Protein AF-A0ABD4KTP8-F1 (afdb_monomer_lite)

Organism: Vibrio anguillarum (NCBI:txid55601)

Radius of gyration: 17.48 Å; chains: 1; bounding box: 42×35×41 Å

Foldseek 3Di:
DALVVVLVLLVVLVVLVVVVVDAPVQVLLVCLVLVVLVVCVVLVVCQQADPCLGLVNLLPDDLVCSQVVPQVSLVCQCPDGHPVSVVSSNVDDHPDDHSVSVNVSSVSNNPDDCVNCSVVHPVVSSVVNLVVQLPPPPNVSVVVDDDPVVVVVVCVVVVDDPPDDDDDDPDDD

Structure (mmCIF, N/CA/C/O backbone):
data_AF-A0ABD4KTP8-F1
#
_entry.id   AF-A0ABD4KTP8-F1
#
loop_
_atom_site.group_PDB
_atom_site.id
_atom_site.type_symbol
_atom_site.label_atom_id
_atom_site.label_alt_id
_atom_site.label_comp_id
_atom_site.label_asym_id
_atom_site.label_entity_id
_atom_site.label_seq_id
_atom_site.pdbx_PDB_ins_code
_atom_site.Cartn_x
_atom_site.Cartn_y
_atom_site.Cartn_z
_atom_site.occupancy
_atom_site.B_iso_or_equiv
_atom_site.auth_seq_id
_atom_site.auth_comp_id
_atom_site.auth_asym_id
_atom_site.auth_atom_id
_atom_site.pdbx_PDB_model_num
ATOM 1 N N . MET A 1 1 ? -1.916 14.953 -12.371 1.00 59.41 1 MET A N 1
ATOM 2 C CA . MET A 1 1 ? -0.598 14.923 -11.683 1.00 59.41 1 MET A CA 1
ATOM 3 C C . MET A 1 1 ? 0.373 14.080 -12.497 1.00 59.41 1 MET A C 1
ATOM 5 O O . MET A 1 1 ? -0.103 13.298 -13.309 1.00 59.41 1 MET A O 1
ATOM 9 N N . SER A 1 2 ? 1.691 14.220 -12.316 1.00 76.69 2 SER A N 1
ATOM 10 C CA . SER A 1 2 ? 2.625 13.187 -12.795 1.00 76.69 2 SER A CA 1
ATOM 11 C C . SER A 1 2 ? 2.679 12.022 -11.798 1.00 76.69 2 SER A C 1
ATOM 13 O O . SER A 1 2 ? 2.373 12.202 -10.615 1.00 76.69 2 SER A O 1
ATOM 15 N N . THR A 1 3 ? 3.093 10.833 -12.233 1.00 74.25 3 THR A N 1
ATOM 16 C CA . THR A 1 3 ? 3.307 9.691 -11.324 1.00 74.25 3 THR A CA 1
ATOM 17 C C . THR A 1 3 ? 4.361 9.991 -10.258 1.00 74.25 3 THR A C 1
ATOM 19 O O . THR A 1 3 ? 4.191 9.593 -9.109 1.00 74.25 3 THR A O 1
ATOM 22 N N . GLN A 1 4 ? 5.373 10.806 -10.576 1.00 79.06 4 GLN A N 1
ATOM 23 C CA . GLN A 1 4 ? 6.357 11.290 -9.603 1.00 79.06 4 GLN A CA 1
ATOM 24 C C . GLN A 1 4 ? 5.702 12.083 -8.459 1.00 79.06 4 GLN A C 1
ATOM 26 O O . GLN A 1 4 ? 6.053 11.909 -7.292 1.00 79.06 4 GLN A O 1
ATOM 31 N N . ASP A 1 5 ? 4.720 12.935 -8.768 1.00 83.19 5 ASP A N 1
ATOM 32 C CA . ASP A 1 5 ? 3.998 13.710 -7.751 1.00 83.19 5 ASP A CA 1
ATOM 33 C C . ASP A 1 5 ? 3.168 12.799 -6.844 1.00 83.19 5 ASP A C 1
ATOM 35 O O . ASP A 1 5 ? 3.058 13.041 -5.641 1.00 83.19 5 ASP A O 1
ATOM 39 N N . LEU A 1 6 ? 2.577 11.751 -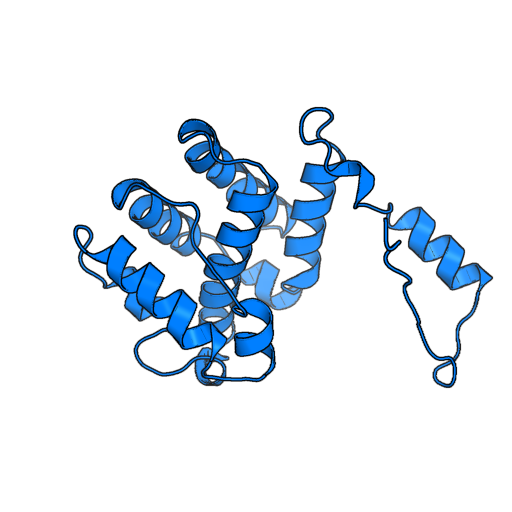7.421 1.00 84.19 6 LEU A N 1
ATOM 40 C CA . LEU A 1 6 ? 1.799 10.762 -6.686 1.00 84.19 6 LEU A CA 1
ATOM 41 C C . LEU A 1 6 ? 2.691 9.962 -5.733 1.00 84.19 6 LEU A C 1
ATOM 43 O O . LEU A 1 6 ? 2.366 9.847 -4.552 1.00 84.19 6 LEU A O 1
ATOM 47 N N . ILE A 1 7 ? 3.852 9.512 -6.216 1.00 84.12 7 ILE A N 1
ATOM 48 C CA . ILE A 1 7 ? 4.885 8.851 -5.411 1.00 84.12 7 ILE A CA 1
ATOM 49 C C . ILE A 1 7 ? 5.326 9.761 -4.261 1.00 84.12 7 ILE A C 1
ATOM 51 O O . ILE A 1 7 ? 5.347 9.323 -3.115 1.00 84.12 7 ILE A O 1
ATOM 55 N N . ASN A 1 8 ? 5.615 11.038 -4.526 1.00 85.50 8 ASN A N 1
ATOM 56 C CA . ASN A 1 8 ? 6.027 11.989 -3.490 1.00 85.50 8 ASN A CA 1
ATOM 57 C C . ASN A 1 8 ? 4.937 12.214 -2.429 1.00 85.50 8 ASN A C 1
ATOM 59 O O . ASN A 1 8 ? 5.241 12.323 -1.239 1.00 85.50 8 ASN A O 1
ATOM 63 N N . LYS A 1 9 ? 3.659 12.260 -2.826 1.00 87.00 9 LYS A N 1
ATOM 64 C CA . LYS A 1 9 ? 2.545 12.366 -1.873 1.00 87.00 9 LYS A CA 1
ATOM 65 C C . LYS A 1 9 ? 2.389 11.097 -1.043 1.00 87.00 9 LYS A C 1
ATOM 67 O O . LYS A 1 9 ? 2.313 11.204 0.178 1.00 87.00 9 LYS A O 1
ATOM 72 N N . LEU A 1 10 ? 2.410 9.917 -1.662 1.00 86.06 10 LEU A N 1
ATOM 73 C CA . LEU A 1 10 ? 2.396 8.637 -0.944 1.00 86.06 10 LEU A CA 1
ATOM 74 C C . LEU A 1 10 ? 3.572 8.541 0.032 1.00 86.06 10 LEU A C 1
ATOM 76 O O . LEU A 1 10 ? 3.388 8.190 1.194 1.00 86.06 10 LEU A O 1
ATOM 80 N N . TRP A 1 11 ? 4.757 8.959 -0.408 1.00 82.88 11 TRP A N 1
ATOM 81 C CA . TRP A 1 11 ? 5.948 9.042 0.424 1.00 82.88 11 TRP A CA 1
ATOM 82 C C . TRP A 1 11 ? 5.766 9.983 1.619 1.00 82.88 11 TRP A C 1
ATOM 84 O O . TRP A 1 11 ? 6.146 9.651 2.740 1.00 82.88 11 TRP A O 1
ATOM 94 N N . SER A 1 12 ? 5.118 11.133 1.425 1.00 85.12 12 SER A N 1
ATOM 95 C CA . SER A 1 12 ? 4.836 12.052 2.530 1.00 85.12 12 SER A CA 1
ATOM 96 C C . SER A 1 12 ? 3.898 11.447 3.586 1.00 85.12 12 SER A C 1
ATOM 98 O O . SER A 1 12 ? 4.042 11.746 4.773 1.00 85.12 12 SER A O 1
ATOM 100 N N . LEU A 1 13 ? 2.992 10.542 3.191 1.00 84.38 13 LEU A N 1
ATOM 101 C CA . LEU A 1 13 ? 2.124 9.812 4.122 1.00 84.38 13 LEU A CA 1
ATOM 102 C C . LEU A 1 13 ? 2.907 8.828 4.998 1.00 84.38 13 LEU A C 1
ATOM 104 O O . LEU A 1 13 ? 2.504 8.586 6.135 1.00 84.38 13 LEU A O 1
ATOM 108 N N . CYS A 1 14 ? 4.061 8.335 4.539 1.00 78.38 14 CYS A N 1
ATOM 109 C CA . CYS A 1 14 ? 4.953 7.498 5.343 1.00 78.38 14 CYS A CA 1
ATOM 110 C C . CYS A 1 14 ? 5.440 8.216 6.608 1.00 78.38 14 CYS A C 1
ATOM 112 O O . CYS A 1 14 ? 5.654 7.573 7.637 1.00 78.38 14 CYS A O 1
ATOM 114 N N . HIS A 1 15 ? 5.577 9.549 6.579 1.00 79.06 15 HIS A N 1
ATOM 115 C CA . HIS A 1 15 ? 5.957 10.311 7.770 1.00 79.06 15 HIS A CA 1
ATOM 116 C C . HIS A 1 15 ? 4.937 10.158 8.908 1.00 79.06 15 HIS A C 1
ATOM 118 O O . HIS A 1 15 ? 5.344 10.087 10.063 1.00 79.06 15 HIS A O 1
ATOM 124 N N . LEU A 1 16 ? 3.644 9.992 8.596 1.00 79.44 16 LEU A N 1
ATOM 125 C CA . LEU A 1 16 ? 2.605 9.753 9.607 1.00 79.44 16 LEU A CA 1
ATOM 126 C C . LEU A 1 16 ? 2.816 8.436 10.363 1.00 79.44 16 LEU A C 1
ATOM 128 O O . LEU A 1 16 ? 2.495 8.350 11.544 1.00 79.44 16 LEU A O 1
ATOM 132 N N . LEU A 1 17 ? 3.342 7.413 9.685 1.00 78.19 17 LEU A N 1
ATOM 133 C CA . LEU A 1 17 ? 3.627 6.103 10.276 1.00 78.19 17 LEU A CA 1
ATOM 134 C C . LEU A 1 17 ? 4.976 6.082 10.995 1.00 78.19 17 LEU A C 1
ATOM 136 O O . LEU A 1 17 ? 5.121 5.430 12.029 1.00 78.19 17 LEU A O 1
ATOM 140 N N . ARG A 1 18 ? 5.953 6.840 10.489 1.00 76.44 18 ARG A N 1
ATOM 141 C CA . ARG A 1 18 ? 7.270 6.991 11.114 1.00 76.44 18 ARG A CA 1
ATOM 142 C C . ARG A 1 18 ? 7.173 7.556 12.533 1.00 76.44 18 ARG A C 1
ATOM 144 O O . ARG A 1 18 ? 7.895 7.095 13.414 1.00 76.44 18 ARG A O 1
ATOM 151 N N . ASP A 1 19 ? 6.266 8.502 12.759 1.00 73.19 19 ASP A N 1
ATOM 152 C CA . ASP A 1 19 ? 6.028 9.093 14.082 1.00 73.19 19 ASP A CA 1
ATOM 153 C C . ASP A 1 19 ? 5.487 8.070 15.102 1.00 73.19 19 ASP A C 1
ATOM 155 O O . ASP A 1 19 ? 5.681 8.226 16.308 1.00 73.19 19 ASP A O 1
ATOM 159 N N . ASP A 1 20 ? 4.872 6.981 14.628 1.00 73.06 20 ASP A N 1
ATOM 160 C CA . ASP A 1 20 ? 4.383 5.868 15.449 1.00 73.06 20 ASP A CA 1
ATOM 161 C C . ASP A 1 20 ? 5.458 4.780 15.698 1.00 73.06 20 ASP A C 1
ATOM 163 O O . ASP A 1 20 ? 5.162 3.733 16.279 1.00 73.06 20 ASP A O 1
ATOM 167 N N . GLY A 1 21 ? 6.718 5.024 15.306 1.00 76.06 21 GLY A N 1
ATOM 168 C CA . GLY A 1 21 ? 7.851 4.114 15.527 1.00 76.06 21 GLY A CA 1
ATOM 169 C C . GLY A 1 21 ? 7.897 2.918 14.572 1.00 76.06 21 GLY A C 1
ATOM 170 O O . GLY A 1 21 ? 8.602 1.946 14.841 1.00 76.06 21 GLY A O 1
ATOM 171 N N . VAL A 1 22 ? 7.137 2.981 13.478 1.00 80.44 22 VAL A N 1
ATOM 172 C CA . VAL A 1 22 ? 7.070 1.950 12.437 1.00 80.44 22 VAL A CA 1
ATOM 173 C C . VAL A 1 22 ? 8.325 2.009 11.564 1.00 80.44 22 VAL A C 1
ATOM 175 O O . VAL A 1 22 ? 8.780 3.088 11.171 1.00 80.44 22 VAL A O 1
ATOM 178 N N . THR A 1 23 ? 8.897 0.846 11.255 1.00 77.12 23 THR A N 1
ATOM 179 C CA . THR A 1 23 ? 10.063 0.743 10.372 1.00 77.12 23 THR A CA 1
ATOM 180 C C . THR A 1 23 ? 9.684 0.958 8.910 1.00 77.12 23 THR A C 1
ATOM 182 O O . THR A 1 23 ? 8.523 0.839 8.521 1.00 77.12 23 THR A O 1
ATOM 185 N N . TYR A 1 24 ? 10.685 1.230 8.067 1.00 73.19 24 TYR A N 1
ATOM 186 C CA . TYR A 1 24 ? 10.450 1.457 6.644 1.00 73.19 24 TYR A CA 1
ATOM 187 C C . TYR A 1 24 ? 9.665 0.317 5.981 1.00 73.19 24 TYR A C 1
ATOM 189 O O . TYR A 1 24 ? 8.642 0.529 5.331 1.00 73.19 24 TYR A O 1
ATOM 197 N N . ASN A 1 25 ? 10.163 -0.909 6.144 1.00 75.44 25 ASN A N 1
ATOM 198 C CA . ASN A 1 25 ? 9.607 -2.071 5.454 1.00 75.44 25 ASN A CA 1
ATOM 199 C C . ASN A 1 25 ? 8.160 -2.341 5.878 1.00 75.44 25 ASN A C 1
ATOM 201 O O . ASN A 1 25 ? 7.346 -2.767 5.064 1.00 75.44 25 ASN A O 1
ATOM 205 N N . GLU A 1 26 ? 7.834 -2.060 7.139 1.00 82.44 26 GLU A N 1
ATOM 206 C CA . GLU A 1 26 ? 6.485 -2.225 7.668 1.00 82.44 26 GLU A CA 1
ATOM 207 C C . GLU A 1 26 ? 5.494 -1.262 7.012 1.00 82.44 26 GLU A C 1
ATOM 209 O O . GLU A 1 26 ? 4.441 -1.709 6.561 1.00 82.44 26 GLU A O 1
ATOM 214 N N . TYR A 1 27 ? 5.823 0.029 6.876 1.00 81.75 27 TYR A N 1
ATOM 215 C CA . TYR A 1 27 ? 4.893 0.935 6.201 1.00 81.75 27 TYR A CA 1
ATOM 216 C C . TYR A 1 27 ? 4.851 0.738 4.686 1.00 81.75 27 TYR A C 1
ATOM 218 O O . TYR A 1 27 ? 3.820 1.019 4.083 1.00 81.75 27 TYR A O 1
ATOM 226 N N . LEU A 1 28 ? 5.932 0.282 4.039 1.00 81.69 28 LEU A N 1
ATOM 227 C CA . LEU A 1 28 ? 5.883 -0.004 2.603 1.00 81.69 28 LEU A CA 1
ATOM 228 C C . LEU A 1 28 ? 4.935 -1.178 2.326 1.00 81.69 28 LEU A C 1
ATOM 230 O O . LEU A 1 28 ? 4.125 -1.103 1.402 1.00 81.69 28 LEU A O 1
ATOM 234 N N . ASN A 1 29 ? 4.950 -2.208 3.175 1.00 85.88 29 ASN A N 1
ATOM 235 C CA . ASN A 1 29 ? 3.944 -3.271 3.133 1.00 85.88 29 ASN A CA 1
ATOM 236 C C . ASN A 1 29 ? 2.529 -2.714 3.359 1.00 85.88 29 ASN A C 1
ATOM 238 O O . ASN A 1 29 ? 1.615 -3.030 2.601 1.00 85.88 29 ASN A O 1
ATOM 242 N N . GLU A 1 30 ? 2.357 -1.833 4.346 1.00 90.69 30 GLU A N 1
ATOM 243 C CA . GLU A 1 30 ? 1.072 -1.190 4.639 1.00 90.69 30 GLU A CA 1
ATOM 244 C C . GLU A 1 30 ? 0.525 -0.393 3.442 1.00 90.69 30 GLU A C 1
ATOM 246 O O . GLU A 1 30 ? -0.628 -0.561 3.040 1.00 90.69 30 GLU A O 1
ATOM 251 N N . LEU A 1 31 ? 1.370 0.429 2.814 1.00 88.50 31 LEU A N 1
ATOM 252 C CA . LEU A 1 31 ? 1.012 1.160 1.603 1.00 88.50 31 LEU A CA 1
ATOM 253 C C . LEU A 1 31 ? 0.705 0.214 0.448 1.00 88.50 31 LEU A C 1
ATOM 255 O O . LEU A 1 31 ? -0.233 0.476 -0.294 1.00 88.50 31 LEU A O 1
ATOM 259 N N . THR A 1 32 ? 1.430 -0.896 0.309 1.00 88.38 32 THR A N 1
ATOM 260 C CA . THR A 1 32 ? 1.156 -1.891 -0.740 1.00 88.38 32 THR A CA 1
ATOM 261 C C . THR A 1 32 ? -0.278 -2.400 -0.652 1.00 88.38 32 THR A C 1
ATOM 263 O O . THR A 1 32 ? -0.974 -2.447 -1.666 1.00 88.38 32 THR A O 1
ATOM 266 N N . PHE A 1 33 ? -0.748 -2.730 0.554 1.00 93.25 33 PHE A N 1
ATOM 267 C CA . PHE A 1 33 ? -2.112 -3.209 0.770 1.00 93.25 33 PHE A CA 1
ATOM 268 C C . PHE A 1 33 ? -3.154 -2.150 0.404 1.00 93.25 33 PHE A C 1
ATOM 270 O O . PHE A 1 33 ? -4.055 -2.419 -0.394 1.00 93.25 33 PHE A O 1
ATOM 277 N N . LEU A 1 34 ? -3.011 -0.937 0.944 1.00 93.62 34 LEU A N 1
ATOM 278 C CA . LEU A 1 34 ? -3.966 0.153 0.729 1.00 93.62 34 LEU A CA 1
ATOM 279 C C . LEU A 1 34 ? -3.990 0.617 -0.732 1.00 93.62 34 LEU A C 1
ATOM 281 O O . LEU A 1 34 ? -5.058 0.771 -1.319 1.00 93.62 34 LEU A O 1
ATOM 285 N N . VAL A 1 35 ? -2.820 0.790 -1.343 1.00 90.19 35 VAL A N 1
ATOM 286 C CA . VAL A 1 35 ? -2.698 1.222 -2.738 1.00 90.19 35 VAL A CA 1
ATOM 287 C C . VAL A 1 35 ? -3.226 0.151 -3.687 1.00 90.19 35 VAL A C 1
ATOM 289 O O . VAL A 1 35 ? -3.903 0.494 -4.651 1.00 90.19 35 VAL A O 1
ATOM 292 N N . PHE A 1 36 ? -2.993 -1.138 -3.418 1.00 91.12 36 PHE A N 1
ATOM 293 C CA . PHE A 1 36 ? -3.586 -2.205 -4.225 1.00 91.12 36 PHE A CA 1
ATOM 294 C C . PHE A 1 36 ? -5.118 -2.150 -4.191 1.00 91.12 36 PHE A C 1
ATOM 296 O O . PHE A 1 36 ? -5.754 -2.195 -5.244 1.00 91.12 36 PHE A O 1
ATOM 303 N N . LEU A 1 37 ? -5.710 -2.005 -3.001 1.00 93.69 37 LEU A N 1
ATOM 304 C CA . LEU A 1 37 ? -7.160 -1.884 -2.835 1.00 93.69 37 LEU A CA 1
ATOM 305 C C . LEU A 1 37 ? -7.714 -0.681 -3.605 1.00 93.69 37 LEU A C 1
ATOM 307 O O . LEU A 1 37 ? -8.665 -0.839 -4.374 1.00 93.69 37 LEU A O 1
ATOM 311 N N . LYS A 1 38 ? -7.083 0.491 -3.457 1.00 92.44 38 LYS A N 1
ATOM 312 C CA . LYS A 1 38 ? -7.495 1.709 -4.161 1.00 92.44 38 LYS A CA 1
ATOM 313 C C . LYS A 1 38 ? -7.355 1.563 -5.675 1.00 92.44 38 LYS A C 1
ATOM 315 O O . LYS A 1 38 ? -8.265 1.904 -6.416 1.00 92.44 38 LYS A O 1
ATOM 320 N N . MET A 1 39 ? -6.259 0.983 -6.156 1.00 87.38 39 MET A N 1
ATOM 321 C CA . MET A 1 39 ? -6.039 0.765 -7.588 1.00 87.38 39 MET A CA 1
ATOM 322 C C . MET A 1 39 ? -7.060 -0.184 -8.208 1.00 87.38 39 MET A C 1
ATOM 324 O O . MET A 1 39 ? -7.473 0.019 -9.350 1.00 87.38 39 MET A O 1
ATOM 328 N N . VAL A 1 40 ? -7.473 -1.223 -7.484 1.00 90.62 40 VAL A N 1
ATOM 329 C CA . VAL A 1 40 ? -8.491 -2.159 -7.968 1.00 90.62 40 VAL A CA 1
ATOM 330 C C . VAL A 1 40 ? -9.841 -1.462 -8.167 1.00 90.62 40 VAL A C 1
ATOM 332 O O . VAL A 1 40 ? -10.494 -1.708 -9.183 1.00 90.62 40 VAL A O 1
ATOM 335 N N . GLU A 1 41 ? -10.229 -0.571 -7.254 1.00 92.19 41 GLU A N 1
ATOM 336 C CA . GLU A 1 41 ? -11.414 0.285 -7.402 1.00 92.19 41 GLU A CA 1
ATOM 337 C C . GLU A 1 41 ? -11.251 1.243 -8.591 1.00 92.19 41 GLU A C 1
ATOM 339 O O . GLU A 1 41 ? -12.047 1.247 -9.528 1.00 92.19 41 GLU A O 1
ATOM 344 N N . GLU A 1 42 ? -10.145 1.982 -8.618 1.00 88.81 42 GLU A N 1
ATOM 345 C CA . GLU A 1 42 ? -9.854 2.997 -9.627 1.00 88.81 42 GLU A CA 1
ATOM 346 C C . GLU A 1 42 ? -9.792 2.423 -11.058 1.00 88.81 42 GLU A C 1
ATOM 348 O O . GLU A 1 42 ? -10.182 3.082 -12.027 1.00 88.81 42 GLU A O 1
ATOM 353 N N . THR A 1 43 ? -9.332 1.182 -11.219 1.00 87.06 43 THR A N 1
ATOM 354 C CA . THR A 1 43 ? -9.255 0.488 -12.519 1.00 87.06 43 THR A CA 1
ATOM 355 C C . THR A 1 43 ? -10.515 -0.310 -12.872 1.00 87.06 43 THR A C 1
ATOM 357 O O . THR A 1 43 ? -10.561 -0.928 -13.938 1.00 87.06 43 THR A O 1
ATOM 360 N N . GLY A 1 44 ? -11.537 -0.322 -12.007 1.00 89.31 44 GLY A N 1
ATOM 361 C CA . GLY A 1 44 ? -12.764 -1.099 -12.206 1.00 89.31 44 GLY A CA 1
ATOM 362 C C . GLY A 1 44 ? -12.543 -2.617 -12.173 1.00 89.31 44 GLY A C 1
ATOM 363 O O . GLY A 1 44 ? -13.319 -3.385 -12.746 1.00 89.31 44 GLY A O 1
ATOM 364 N N . GLN A 1 45 ? -11.469 -3.079 -11.528 1.00 89.25 45 GLN A N 1
ATOM 365 C CA . GLN A 1 45 ? -11.105 -4.496 -11.426 1.00 89.25 45 GLN A CA 1
ATOM 366 C C . GLN A 1 45 ? -11.605 -5.140 -10.131 1.00 89.25 45 GLN A C 1
ATOM 368 O O . GLN A 1 45 ? -11.087 -6.175 -9.715 1.00 89.25 45 GLN A O 1
ATOM 373 N N . GLU A 1 46 ? -12.636 -4.574 -9.506 1.00 91.19 46 GLU A N 1
ATOM 374 C CA . GLU A 1 46 ? -13.179 -4.999 -8.210 1.00 91.19 46 GLU A CA 1
ATOM 375 C C . GLU A 1 46 ? -13.484 -6.498 -8.104 1.00 91.19 46 GLU A C 1
ATOM 377 O O . GLU A 1 46 ? -13.399 -7.060 -7.020 1.00 91.19 46 GLU A O 1
ATOM 382 N N . LYS A 1 47 ? -13.731 -7.188 -9.225 1.00 92.44 47 LYS A N 1
ATOM 383 C CA . LYS A 1 47 ? -13.853 -8.657 -9.297 1.00 92.44 47 LYS A CA 1
ATOM 384 C C . LYS A 1 47 ? -12.642 -9.434 -8.754 1.00 92.44 47 LYS A C 1
ATOM 386 O O . LYS A 1 47 ? -12.756 -10.628 -8.491 1.00 92.44 47 LYS A O 1
ATOM 391 N N . LEU A 1 48 ? -11.471 -8.801 -8.637 1.00 91.06 48 LEU A N 1
ATOM 392 C CA . LEU A 1 48 ? -10.281 -9.405 -8.032 1.00 91.06 48 LEU A CA 1
ATOM 393 C C . LEU A 1 48 ? -10.421 -9.560 -6.511 1.00 91.06 48 LEU A C 1
ATOM 395 O O . LEU A 1 48 ? -9.711 -10.376 -5.912 1.00 91.06 48 LEU A O 1
ATOM 399 N N . ILE A 1 49 ? -11.324 -8.790 -5.902 1.00 95.19 49 ILE A N 1
ATOM 400 C CA . ILE A 1 49 ? -11.508 -8.661 -4.461 1.00 95.19 49 ILE A CA 1
ATOM 401 C C . ILE A 1 49 ? -12.946 -9.082 -4.098 1.00 95.19 49 ILE A C 1
ATOM 403 O O . ILE A 1 49 ? -13.903 -8.642 -4.740 1.00 95.19 49 ILE A O 1
ATOM 407 N N . PRO A 1 50 ? -13.132 -9.951 -3.089 1.00 94.44 50 PRO A N 1
ATOM 408 C CA . PRO A 1 50 ? -14.461 -10.322 -2.608 1.00 94.44 50 PRO A CA 1
ATOM 409 C C . PRO A 1 50 ? -15.306 -9.104 -2.200 1.00 94.44 50 PRO A C 1
ATOM 411 O O . PRO A 1 50 ? -14.779 -8.099 -1.727 1.00 94.44 50 PRO A O 1
ATOM 414 N N . GLU A 1 51 ? -16.625 -9.204 -2.363 1.00 92.75 51 GLU A N 1
ATOM 415 C CA . GLU A 1 51 ? -17.568 -8.187 -1.878 1.00 92.75 51 GLU A CA 1
ATOM 416 C C . GLU A 1 51 ? -17.499 -8.046 -0.349 1.00 92.75 51 GLU A C 1
ATOM 418 O O . GLU A 1 51 ? -17.287 -9.036 0.353 1.00 92.75 51 GLU A O 1
ATOM 423 N N . GLY A 1 52 ? -17.653 -6.820 0.161 1.00 91.69 52 GLY A N 1
ATOM 424 C CA . GLY A 1 52 ? -17.535 -6.499 1.590 1.00 91.69 52 GLY A CA 1
ATOM 425 C C . GLY A 1 52 ? -16.097 -6.300 2.088 1.00 91.69 52 GLY A C 1
ATOM 426 O O . GLY A 1 52 ? -15.891 -6.030 3.271 1.00 91.69 52 GLY A O 1
ATOM 427 N N . TYR A 1 53 ? -15.104 -6.438 1.203 1.00 94.62 53 TYR A N 1
ATOM 428 C CA . TYR A 1 53 ? -13.678 -6.273 1.503 1.00 94.62 53 TYR A CA 1
ATOM 429 C C . TYR A 1 53 ? -12.963 -5.332 0.518 1.00 94.62 53 TYR A C 1
ATOM 431 O O . TYR A 1 53 ? -11.755 -5.451 0.301 1.00 94.62 53 TYR A O 1
ATOM 439 N N . ARG A 1 54 ? -13.707 -4.427 -0.122 1.00 95.38 54 ARG A N 1
ATOM 440 C CA . ARG A 1 54 ? -13.208 -3.473 -1.120 1.00 95.38 54 ARG A CA 1
ATOM 441 C C . ARG A 1 54 ? -12.803 -2.149 -0.470 1.00 95.38 54 ARG A C 1
ATOM 443 O O . ARG A 1 54 ? -13.015 -1.930 0.721 1.00 95.38 54 ARG A O 1
ATOM 450 N N . TRP A 1 55 ? -12.209 -1.258 -1.264 1.00 95.69 55 TRP A N 1
ATOM 451 C CA . TRP A 1 55 ? -11.792 0.067 -0.795 1.00 95.69 55 TRP A CA 1
ATOM 452 C C . TRP A 1 55 ? -12.958 0.855 -0.184 1.00 95.69 55 TRP A C 1
ATOM 454 O O . TRP A 1 55 ? -12.873 1.261 0.976 1.00 95.69 55 TRP A O 1
ATOM 464 N N . ALA A 1 56 ? -14.075 0.952 -0.911 1.00 94.06 56 ALA A N 1
ATOM 465 C CA . ALA A 1 56 ? -15.305 1.569 -0.424 1.00 94.06 56 ALA A CA 1
ATOM 466 C C . ALA A 1 56 ? -15.786 1.006 0.929 1.00 94.06 56 ALA A C 1
ATOM 468 O O . ALA A 1 56 ? -16.308 1.754 1.755 1.00 94.06 56 ALA A O 1
ATOM 469 N N . ASP A 1 57 ? -15.598 -0.289 1.209 1.00 93.88 57 ASP A N 1
ATOM 470 C CA . ASP A 1 57 ? -15.980 -0.870 2.501 1.00 93.88 57 ASP A CA 1
ATOM 471 C C . ASP A 1 57 ? -15.106 -0.307 3.636 1.00 93.88 57 ASP A C 1
ATOM 473 O O . ASP A 1 57 ? -15.623 0.154 4.655 1.00 93.88 57 ASP A O 1
ATOM 477 N N . ILE A 1 58 ? -13.783 -0.251 3.431 1.00 93.44 58 ILE A N 1
ATOM 478 C CA . ILE A 1 58 ? -12.826 0.299 4.409 1.00 93.44 58 ILE A CA 1
ATOM 479 C C . ILE A 1 58 ? -13.102 1.773 4.696 1.00 93.44 58 ILE A C 1
ATOM 481 O O . ILE A 1 58 ? -13.030 2.212 5.850 1.00 93.44 58 ILE A O 1
ATOM 485 N N . GLU A 1 59 ? -13.407 2.538 3.653 1.00 92.38 59 GLU A N 1
ATOM 486 C CA . GLU A 1 59 ? -13.730 3.954 3.773 1.00 92.38 59 GLU A CA 1
ATOM 487 C C . GLU A 1 59 ? -14.987 4.172 4.628 1.00 92.38 59 GLU A C 1
ATOM 489 O O . GLU A 1 59 ? -15.003 5.046 5.504 1.00 92.38 59 GLU A O 1
ATOM 494 N N . ASN A 1 60 ? -15.999 3.322 4.436 1.00 92.25 60 ASN A N 1
ATOM 495 C CA . ASN A 1 60 ? -17.284 3.398 5.125 1.00 92.25 60 ASN A CA 1
ATOM 496 C C . ASN A 1 60 ? -17.288 2.756 6.522 1.00 92.25 60 ASN A C 1
ATOM 498 O O . ASN A 1 60 ? -18.229 2.966 7.293 1.00 92.25 60 ASN A O 1
ATOM 502 N N . PHE A 1 61 ? -16.247 2.011 6.907 1.00 91.50 61 PHE A N 1
ATOM 503 C CA . PHE A 1 61 ? -16.142 1.488 8.268 1.00 91.50 61 PHE A CA 1
ATOM 504 C C . PHE A 1 61 ? -16.115 2.613 9.306 1.00 91.50 61 PHE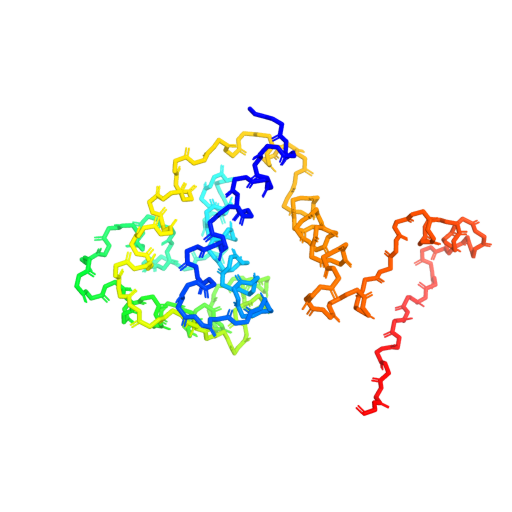 A C 1
ATOM 506 O O . PHE A 1 61 ? -15.426 3.631 9.156 1.00 91.50 61 PHE A O 1
ATOM 513 N N . ASN A 1 62 ? -16.815 2.385 10.421 1.00 91.25 62 ASN A N 1
ATOM 514 C CA . ASN A 1 62 ? -16.830 3.297 11.559 1.00 91.25 62 ASN A CA 1
ATOM 515 C C . ASN A 1 62 ? -15.397 3.554 12.054 1.00 91.25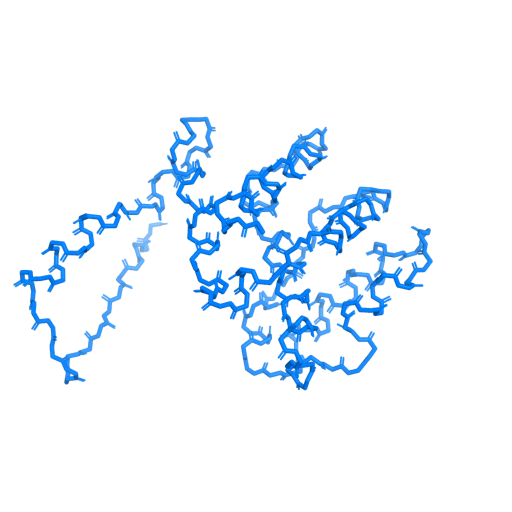 62 ASN A C 1
ATOM 517 O O . ASN A 1 62 ? -14.652 2.613 12.317 1.00 91.25 62 ASN A O 1
ATOM 521 N N . ALA A 1 63 ? -15.020 4.824 12.222 1.00 88.69 63 ALA A N 1
ATOM 522 C CA . ALA A 1 63 ? -13.670 5.226 12.622 1.00 88.69 63 ALA A CA 1
ATOM 523 C C . ALA A 1 63 ? -13.163 4.534 13.906 1.00 88.69 63 ALA A C 1
ATOM 525 O O . ALA A 1 63 ? -11.967 4.275 14.026 1.00 88.69 63 ALA A O 1
ATOM 526 N N . ALA A 1 64 ? -14.054 4.195 14.846 1.00 88.75 64 ALA A N 1
ATOM 527 C CA . ALA A 1 64 ? -13.689 3.510 16.087 1.00 88.75 64 ALA A CA 1
ATOM 528 C C . ALA A 1 64 ? -13.319 2.030 15.879 1.00 88.75 64 ALA A C 1
ATOM 530 O O . ALA A 1 64 ? -12.442 1.518 16.572 1.00 88.75 64 ALA A O 1
ATOM 531 N N . THR A 1 65 ? -13.963 1.345 14.929 1.00 92.62 65 THR A N 1
ATOM 532 C CA . THR A 1 65 ? -13.766 -0.094 14.668 1.00 92.62 65 THR A CA 1
ATOM 533 C C . THR A 1 65 ? -12.968 -0.379 13.398 1.00 92.62 65 THR A C 1
ATOM 535 O O . THR A 1 65 ? -12.564 -1.520 13.180 1.00 92.62 65 THR A O 1
ATOM 538 N N . ARG A 1 66 ? -12.679 0.645 12.584 1.00 93.31 66 ARG A N 1
ATOM 539 C CA . ARG A 1 66 ? -12.014 0.535 11.277 1.00 93.31 66 ARG A CA 1
ATOM 540 C C . ARG A 1 66 ? -10.729 -0.282 11.314 1.00 93.31 66 ARG A C 1
ATOM 542 O O . ARG A 1 66 ? -10.500 -1.070 10.409 1.00 93.31 66 ARG A O 1
ATOM 549 N N . LEU A 1 67 ? -9.907 -0.127 12.355 1.00 94.12 67 LEU A N 1
ATOM 550 C CA . LEU A 1 67 ? -8.658 -0.883 12.481 1.00 94.12 67 LEU A CA 1
ATOM 551 C C . LEU A 1 67 ? -8.895 -2.386 12.681 1.00 94.12 67 LEU A C 1
ATOM 553 O O . LEU A 1 67 ? -8.179 -3.199 12.106 1.00 94.12 67 LEU A O 1
ATOM 557 N N . GLU A 1 68 ? -9.897 -2.762 13.474 1.00 95.44 68 GLU A N 1
ATOM 558 C CA . GLU A 1 68 ? -10.224 -4.172 13.703 1.00 95.44 68 GLU A CA 1
ATOM 559 C C . GLU A 1 68 ? -10.860 -4.805 12.465 1.00 95.44 68 GLU A C 1
ATOM 561 O O . GLU A 1 68 ? -10.507 -5.925 12.100 1.00 95.44 68 GLU A O 1
ATOM 566 N N . GLU A 1 69 ? -11.733 -4.079 11.766 1.00 95.50 69 GLU A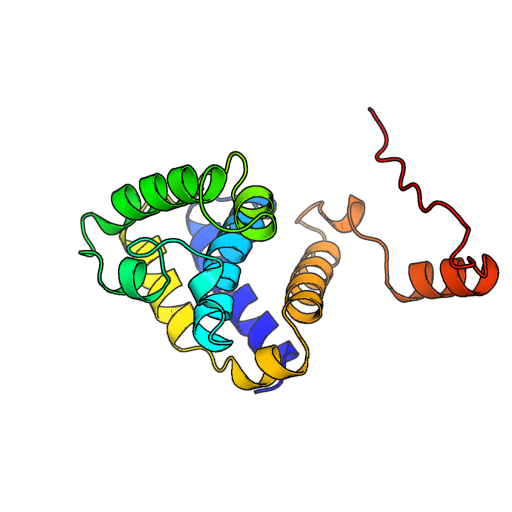 N 1
ATOM 567 C CA . GLU A 1 69 ? -12.285 -4.551 10.491 1.00 95.50 69 GLU A CA 1
ATOM 568 C C . GLU A 1 69 ? -11.206 -4.664 9.408 1.00 95.50 69 GLU A C 1
ATOM 570 O O . GLU A 1 69 ? -11.151 -5.656 8.684 1.00 95.50 69 GLU A O 1
ATOM 575 N N . TYR A 1 70 ? -10.273 -3.713 9.356 1.00 96.75 70 TYR A N 1
ATOM 576 C CA . TYR A 1 70 ? -9.142 -3.771 8.439 1.00 96.75 70 TYR A CA 1
ATOM 577 C C . TYR A 1 70 ? -8.238 -4.986 8.697 1.00 96.75 70 TYR A C 1
ATOM 579 O O . TYR A 1 70 ? -7.869 -5.686 7.758 1.00 96.75 70 TYR A O 1
ATOM 587 N N . LYS A 1 71 ? -7.949 -5.325 9.961 1.00 96.25 71 LYS A N 1
ATOM 588 C CA . LYS A 1 71 ? -7.216 -6.560 10.297 1.00 96.25 71 LYS A CA 1
ATOM 589 C C . LYS A 1 71 ? -7.926 -7.811 9.776 1.00 96.25 71 LYS A C 1
ATOM 591 O O . LYS A 1 71 ? -7.279 -8.675 9.187 1.00 96.25 71 LYS A O 1
ATOM 596 N N . LYS A 1 72 ? -9.247 -7.912 9.971 1.00 96.00 72 LYS A N 1
ATOM 597 C CA . LYS A 1 72 ? -10.040 -9.039 9.447 1.00 96.00 72 LYS A CA 1
ATOM 598 C C . LYS A 1 72 ? -9.991 -9.089 7.923 1.00 96.00 72 LYS A C 1
ATOM 600 O O . LYS A 1 72 ? -9.874 -10.173 7.357 1.00 96.00 72 LYS A O 1
ATOM 605 N N . LEU A 1 73 ? -10.049 -7.929 7.274 1.00 96.50 73 LEU A N 1
ATOM 606 C CA . LEU A 1 73 ? -9.955 -7.804 5.827 1.00 96.50 73 LEU A CA 1
ATOM 607 C C . LEU A 1 73 ? -8.622 -8.337 5.301 1.00 96.50 73 LEU A C 1
ATOM 609 O O . LEU A 1 73 ? -8.639 -9.167 4.396 1.00 96.50 73 LEU A O 1
ATOM 613 N N . LEU A 1 74 ? -7.490 -7.955 5.899 1.00 96.81 74 LEU A N 1
ATOM 614 C CA . LEU A 1 74 ? -6.172 -8.456 5.486 1.00 96.81 74 LEU A CA 1
ATOM 615 C C . LEU A 1 74 ? -6.098 -9.990 5.541 1.00 96.81 74 LEU A C 1
ATOM 617 O O . LEU A 1 74 ? -5.675 -10.630 4.578 1.00 96.81 74 LEU A O 1
ATOM 621 N N . VAL A 1 75 ? -6.582 -10.585 6.634 1.00 96.62 75 VAL A N 1
ATOM 622 C CA . VAL A 1 75 ? -6.618 -12.047 6.809 1.00 96.62 75 VAL A CA 1
ATOM 623 C C . VAL A 1 75 ? -7.542 -12.712 5.783 1.00 96.62 75 VAL A C 1
ATOM 625 O O . VAL A 1 75 ? -7.200 -13.747 5.203 1.00 96.62 75 VAL A O 1
ATOM 628 N N . HIS A 1 76 ? -8.710 -12.120 5.529 1.00 96.12 76 HIS A N 1
ATOM 629 C CA . HIS A 1 76 ? -9.675 -12.652 4.572 1.00 96.12 76 HIS A CA 1
ATOM 630 C C . HIS A 1 76 ? -9.116 -12.641 3.141 1.00 96.12 76 HIS A C 1
ATOM 632 O O . HIS A 1 76 ? -9.175 -13.657 2.446 1.00 96.12 76 HIS A O 1
ATOM 638 N N . LEU A 1 77 ? -8.499 -11.534 2.721 1.00 96.50 77 LEU A N 1
ATOM 639 C CA . LEU A 1 77 ? -7.892 -11.390 1.395 1.00 96.50 77 LEU A CA 1
ATOM 640 C C . LEU A 1 77 ? -6.679 -12.299 1.176 1.00 96.50 77 LEU A C 1
ATOM 642 O O . LEU A 1 77 ? -6.421 -12.703 0.045 1.00 96.50 77 LEU A O 1
ATOM 646 N N . GLY A 1 78 ? -5.976 -12.694 2.241 1.00 94.94 78 GLY A N 1
ATOM 647 C CA . GLY A 1 78 ? -4.900 -13.684 2.145 1.00 94.94 78 GLY A CA 1
ATOM 648 C C . GLY A 1 78 ? -5.380 -15.080 1.727 1.00 94.94 78 GLY A C 1
ATOM 649 O O . GLY A 1 78 ? -4.595 -15.882 1.225 1.00 94.94 78 GLY A O 1
ATOM 650 N N . SER A 1 79 ? -6.674 -15.376 1.889 1.00 94.31 79 SER A N 1
ATOM 651 C CA . SER A 1 79 ? -7.270 -16.688 1.592 1.00 94.31 79 SER A CA 1
ATOM 652 C C . SER A 1 79 ? -8.357 -16.658 0.508 1.00 94.31 79 SER A C 1
ATOM 654 O O . SER A 1 79 ? -8.656 -17.701 -0.078 1.00 94.31 79 SER A O 1
ATOM 656 N N . HIS A 1 80 ? -8.896 -15.482 0.172 1.00 94.88 80 HIS A N 1
ATOM 657 C CA . HIS A 1 80 ? -10.026 -15.310 -0.746 1.00 94.88 80 HIS A CA 1
ATOM 658 C C . HIS A 1 80 ? -9.722 -14.324 -1.884 1.00 94.88 80 HIS A C 1
ATOM 660 O O . HIS A 1 80 ? -8.813 -13.504 -1.811 1.00 94.88 80 HIS A O 1
ATOM 666 N N . GLY A 1 81 ? -10.515 -14.392 -2.956 1.00 93.31 81 GLY A N 1
ATOM 667 C CA . GLY A 1 81 ? -10.339 -13.559 -4.148 1.00 93.31 81 GLY A CA 1
ATOM 668 C C . GLY A 1 81 ? -9.411 -14.180 -5.192 1.00 93.31 81 GLY A C 1
ATOM 669 O O . GLY A 1 81 ? -9.212 -15.400 -5.248 1.00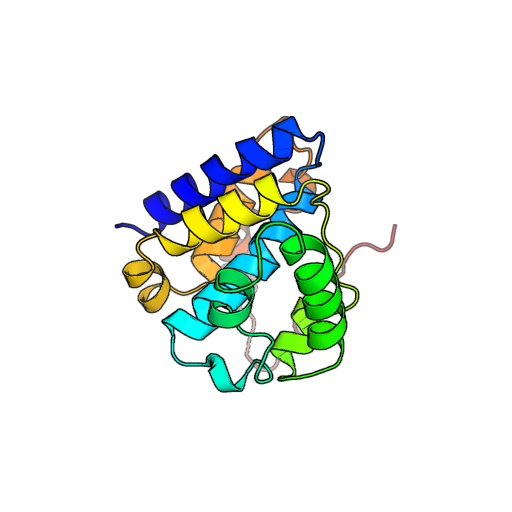 93.31 81 GLY A O 1
ATOM 670 N N . SER A 1 82 ? -8.870 -13.329 -6.065 1.00 94.50 82 SER A N 1
ATOM 671 C CA . SER A 1 82 ? -8.003 -13.755 -7.168 1.00 94.50 82 SER A CA 1
ATOM 672 C C . SER A 1 82 ? -6.664 -14.338 -6.688 1.00 94.50 82 SER A C 1
ATOM 674 O O . SER A 1 82 ? -6.270 -14.184 -5.532 1.00 94.50 82 SER A O 1
ATOM 676 N N . LEU A 1 83 ? -5.924 -14.999 -7.586 1.00 93.56 83 LEU A N 1
ATOM 677 C CA . LEU A 1 83 ? -4.574 -15.493 -7.279 1.00 93.56 83 LEU A CA 1
ATOM 678 C C . LEU A 1 83 ? -3.615 -14.362 -6.882 1.00 93.56 83 LEU A C 1
ATOM 680 O O . LEU A 1 83 ? -2.821 -14.541 -5.965 1.00 93.56 83 LEU A O 1
ATOM 684 N N . ILE A 1 84 ? -3.717 -13.207 -7.544 1.00 90.38 84 ILE A N 1
ATOM 685 C CA . ILE A 1 84 ? -2.879 -12.035 -7.265 1.00 90.38 84 ILE A CA 1
ATOM 686 C C . ILE A 1 84 ? -3.221 -11.469 -5.886 1.00 90.38 84 ILE A C 1
ATOM 688 O O . ILE A 1 84 ? -2.320 -11.224 -5.092 1.00 90.38 84 ILE A O 1
ATOM 692 N N . THR A 1 85 ? -4.513 -11.345 -5.573 1.00 93.44 85 THR A N 1
ATOM 693 C CA . THR A 1 85 ? -4.992 -10.882 -4.263 1.00 93.44 85 THR A CA 1
ATOM 694 C C . THR A 1 85 ? -4.430 -11.765 -3.152 1.00 93.44 85 THR A C 1
ATOM 696 O O . THR A 1 85 ? -3.734 -11.281 -2.269 1.00 93.44 85 THR A O 1
ATOM 699 N N . LYS A 1 86 ? -4.606 -13.086 -3.254 1.00 95.44 86 LYS A N 1
ATOM 700 C CA . LYS A 1 86 ? -4.076 -14.020 -2.253 1.00 95.44 86 LYS A CA 1
ATOM 701 C C . LYS A 1 86 ? -2.557 -13.952 -2.122 1.00 95.44 86 LYS A C 1
ATOM 703 O O . LYS A 1 86 ? -2.049 -14.061 -1.017 1.00 95.44 86 LYS A O 1
ATOM 708 N N . ALA A 1 87 ? -1.828 -13.760 -3.223 1.00 92.88 87 ALA A N 1
ATOM 709 C CA . ALA A 1 87 ? -0.373 -13.630 -3.191 1.00 92.88 87 ALA A CA 1
ATOM 710 C C . ALA A 1 87 ? 0.090 -12.345 -2.484 1.00 92.88 87 ALA A C 1
ATOM 712 O O . ALA A 1 87 ? 1.044 -12.400 -1.713 1.00 92.88 87 ALA A O 1
ATOM 713 N N . ILE A 1 88 ? -0.590 -11.218 -2.720 1.00 91.44 88 ILE A N 1
ATOM 714 C CA . ILE A 1 88 ? -0.281 -9.931 -2.080 1.00 91.44 88 ILE A CA 1
ATOM 715 C C . ILE A 1 88 ? -0.607 -9.980 -0.587 1.00 91.44 88 ILE A C 1
ATOM 717 O O . ILE A 1 88 ? 0.203 -9.553 0.228 1.00 91.44 88 ILE A O 1
ATOM 721 N N . PHE A 1 89 ? -1.766 -10.532 -0.221 1.00 95.50 89 PHE A N 1
ATOM 722 C CA . PHE A 1 89 ? -2.247 -10.552 1.162 1.00 95.50 89 PHE A CA 1
ATOM 723 C C . PHE A 1 89 ? -1.833 -11.809 1.948 1.00 95.50 89 PHE A C 1
ATOM 725 O O . PHE A 1 89 ? -2.306 -12.033 3.064 1.00 95.50 89 PHE A O 1
ATOM 732 N N . ASN A 1 90 ? -0.957 -12.651 1.393 1.00 94.31 90 ASN A N 1
ATOM 733 C CA . ASN A 1 90 ? -0.505 -13.866 2.064 1.00 94.31 90 ASN A CA 1
ATOM 734 C C . ASN A 1 90 ? 0.231 -13.518 3.367 1.00 94.31 90 ASN A C 1
ATOM 736 O O . ASN A 1 90 ? 1.250 -12.830 3.336 1.00 94.31 90 ASN A O 1
ATOM 740 N N . ASN A 1 91 ? -0.272 -14.009 4.504 1.00 92.25 91 ASN A N 1
ATOM 741 C CA . ASN A 1 91 ? 0.205 -13.646 5.844 1.00 92.25 91 ASN A CA 1
ATOM 742 C C . ASN A 1 91 ? 0.275 -12.124 6.082 1.00 92.25 91 ASN A C 1
ATOM 744 O O . ASN A 1 91 ? 1.141 -11.648 6.817 1.00 92.25 91 ASN A O 1
ATOM 748 N N . ALA A 1 92 ? -0.624 -11.355 5.460 1.00 94.06 92 ALA A N 1
ATOM 749 C CA . ALA A 1 92 ? -0.677 -9.916 5.659 1.00 94.06 92 ALA A CA 1
ATOM 750 C C . ALA A 1 92 ? -1.060 -9.564 7.101 1.00 94.06 92 ALA A C 1
ATOM 752 O O . ALA A 1 92 ? -2.013 -10.093 7.675 1.00 94.06 92 ALA A O 1
ATOM 753 N N . SER A 1 93 ? -0.328 -8.608 7.663 1.00 93.44 93 SER A N 1
ATOM 754 C CA . SER A 1 93 ? -0.598 -8.019 8.968 1.00 93.44 93 SER A CA 1
ATOM 755 C C . SER A 1 93 ? -0.310 -6.528 8.913 1.00 93.44 93 SER A C 1
ATOM 757 O O . SER A 1 93 ? 0.687 -6.120 8.319 1.00 93.44 93 SER A O 1
ATOM 759 N N . THR A 1 94 ? -1.150 -5.727 9.561 1.00 93.44 94 THR A N 1
ATOM 760 C CA . THR A 1 94 ? -0.945 -4.279 9.643 1.00 93.44 94 THR A CA 1
ATOM 761 C C . THR A 1 94 ? 0.035 -3.914 10.753 1.00 93.44 94 THR A C 1
ATOM 763 O O . THR A 1 94 ? -0.001 -4.491 11.844 1.00 93.44 94 THR A O 1
ATOM 766 N N . CYS A 1 95 ? 0.881 -2.918 10.499 1.00 90.75 95 CYS A N 1
ATOM 767 C CA . CYS A 1 95 ? 1.728 -2.307 11.525 1.00 90.75 95 CYS A CA 1
ATOM 768 C C . CYS A 1 95 ? 1.012 -1.173 12.283 1.00 90.75 95 CYS A C 1
ATOM 770 O O . CYS A 1 95 ? 1.520 -0.673 13.291 1.00 90.75 95 CYS A O 1
ATOM 772 N N . ILE A 1 96 ? -0.166 -0.749 11.811 1.00 90.88 96 ILE A N 1
ATOM 773 C CA . ILE A 1 96 ? -0.912 0.379 12.364 1.00 90.88 96 ILE A CA 1
ATOM 774 C C . ILE A 1 96 ? -1.523 -0.004 13.712 1.00 90.88 96 ILE A C 1
ATOM 776 O O . ILE A 1 96 ? -2.261 -0.979 13.844 1.00 90.88 96 ILE A O 1
ATOM 780 N N . ARG A 1 97 ? -1.252 0.815 14.733 1.00 89.25 97 ARG A N 1
ATOM 781 C CA . ARG A 1 97 ? -1.753 0.600 16.103 1.00 89.25 97 ARG A CA 1
ATOM 782 C C . ARG A 1 97 ? -2.928 1.499 16.473 1.00 89.25 97 ARG A C 1
ATOM 784 O O . ARG A 1 97 ? -3.684 1.174 17.382 1.00 89.25 97 ARG A O 1
ATOM 791 N N . LYS A 1 98 ? -3.074 2.639 15.795 1.00 89.94 98 LYS A N 1
ATOM 792 C CA . LYS A 1 98 ? -4.061 3.676 16.117 1.00 89.94 98 LYS A CA 1
ATOM 793 C C . LYS A 1 98 ? -5.118 3.765 15.008 1.00 89.94 98 LYS A C 1
ATOM 795 O O . LYS A 1 98 ? -4.754 4.039 13.863 1.00 89.94 98 LYS A O 1
ATOM 800 N N . PRO A 1 99 ? -6.423 3.632 15.320 1.00 91.31 99 PRO A N 1
ATOM 801 C CA . PRO A 1 99 ? -7.492 3.772 14.324 1.00 91.31 99 PRO A CA 1
ATOM 802 C C . PRO A 1 99 ? -7.500 5.130 13.607 1.00 91.31 99 PRO A C 1
ATOM 804 O O . PRO A 1 99 ? -7.807 5.210 12.418 1.00 91.31 99 PRO A O 1
ATOM 807 N N . ALA A 1 100 ? -7.102 6.198 14.307 1.00 90.75 100 ALA A N 1
ATOM 808 C CA . ALA A 1 100 ? -6.980 7.535 13.728 1.00 90.75 100 ALA A CA 1
ATOM 809 C C . ALA A 1 100 ? -5.915 7.604 12.619 1.00 90.75 100 ALA A C 1
ATOM 811 O O . ALA A 1 100 ? -6.143 8.257 11.602 1.00 90.75 100 ALA A O 1
ATOM 812 N N . THR A 1 101 ? -4.788 6.898 12.781 1.00 89.94 101 THR A N 1
ATOM 813 C CA . THR A 1 101 ? -3.723 6.832 11.768 1.00 89.94 101 THR A CA 1
ATOM 814 C C . THR A 1 101 ? -4.234 6.145 10.502 1.00 89.94 101 THR A C 1
ATOM 816 O O . THR A 1 101 ? -4.097 6.705 9.418 1.00 89.94 101 THR A O 1
ATOM 819 N N . LEU A 1 102 ? -4.914 4.997 10.634 1.00 92.50 102 LEU A N 1
ATOM 820 C CA . LEU A 1 102 ? -5.533 4.309 9.492 1.00 92.50 102 LEU A CA 1
ATOM 821 C C . LEU A 1 102 ? -6.591 5.182 8.809 1.00 92.50 102 LEU A C 1
ATOM 823 O O . LEU A 1 102 ? -6.615 5.283 7.589 1.00 92.50 102 LEU A O 1
ATOM 827 N N . THR A 1 103 ? -7.446 5.844 9.591 1.00 92.12 103 THR A N 1
ATOM 828 C CA . THR A 1 103 ? -8.477 6.747 9.060 1.00 92.12 103 THR A CA 1
ATOM 829 C C . THR A 1 103 ? -7.850 7.851 8.218 1.00 92.12 103 THR A C 1
ATOM 831 O O . THR A 1 103 ? -8.268 8.065 7.085 1.00 92.12 103 THR A O 1
ATOM 834 N N . LYS A 1 104 ? -6.806 8.501 8.742 1.00 91.50 104 LYS A N 1
ATOM 835 C CA . LYS A 1 104 ? -6.082 9.549 8.025 1.00 91.50 104 LYS A CA 1
ATOM 836 C C . LYS A 1 104 ? -5.431 9.016 6.750 1.00 91.50 104 LYS A C 1
ATOM 838 O O . LYS A 1 104 ? -5.550 9.662 5.720 1.00 91.50 104 LYS A O 1
ATOM 843 N N . LEU A 1 105 ? -4.789 7.847 6.796 1.00 91.69 105 LEU A N 1
ATOM 844 C CA . LEU A 1 105 ? -4.180 7.235 5.612 1.00 91.69 105 LEU A CA 1
ATOM 845 C C . LEU A 1 105 ? -5.213 6.942 4.527 1.00 91.69 105 LEU A C 1
ATOM 847 O O . LEU A 1 105 ? -5.028 7.384 3.401 1.00 91.69 105 LEU A O 1
ATOM 851 N N . VAL A 1 106 ? -6.311 6.265 4.870 1.00 93.50 106 VAL A N 1
ATOM 852 C CA . VAL A 1 106 ? -7.394 5.955 3.923 1.00 93.50 106 VAL A CA 1
ATOM 853 C C . VAL A 1 106 ? -7.928 7.239 3.290 1.00 93.50 106 VAL A C 1
ATOM 855 O O . VAL A 1 106 ? -7.967 7.348 2.071 1.00 93.50 106 VAL A O 1
ATOM 858 N N . THR A 1 107 ? -8.247 8.251 4.100 1.00 92.56 107 THR A N 1
ATOM 859 C CA . THR A 1 107 ? -8.768 9.529 3.600 1.00 92.56 107 THR A CA 1
ATOM 860 C C . THR A 1 107 ? -7.769 10.287 2.724 1.00 92.56 107 THR A C 1
ATOM 862 O O . THR A 1 107 ? -8.169 10.908 1.745 1.00 92.56 107 THR A O 1
ATOM 865 N N . GLU A 1 108 ? -6.478 10.292 3.058 1.00 92.12 108 GLU A N 1
ATOM 866 C CA . GLU A 1 108 ? -5.483 11.008 2.253 1.00 92.12 108 GLU A CA 1
ATOM 867 C C . GLU A 1 108 ? -5.138 10.272 0.956 1.00 92.12 108 GLU A C 1
ATOM 869 O O . GLU A 1 108 ? -4.943 10.933 -0.058 1.00 92.12 108 GLU A O 1
ATOM 874 N N . ILE A 1 109 ? -5.108 8.934 0.967 1.00 91.81 109 ILE A N 1
ATOM 875 C CA . ILE A 1 109 ? -4.917 8.096 -0.229 1.00 91.81 109 ILE A CA 1
ATOM 876 C C . ILE A 1 109 ? -6.102 8.250 -1.189 1.00 91.81 109 ILE A C 1
ATOM 878 O O . ILE A 1 109 ? -5.902 8.334 -2.402 1.00 91.81 109 ILE A O 1
ATOM 882 N N . ASP A 1 110 ? -7.322 8.329 -0.656 1.00 92.12 110 ASP A N 1
ATOM 883 C CA . ASP A 1 110 ? -8.532 8.501 -1.458 1.00 92.12 110 ASP A CA 1
ATOM 884 C C . ASP A 1 110 ? -8.541 9.826 -2.240 1.00 92.12 110 ASP A C 1
ATOM 886 O O . ASP A 1 110 ? -8.900 9.864 -3.413 1.00 92.12 110 ASP A O 1
ATOM 890 N N . LYS A 1 111 ? -8.023 10.902 -1.634 1.00 91.00 111 LYS A N 1
ATOM 891 C CA . LYS A 1 111 ? -7.914 12.235 -2.255 1.00 91.00 111 LYS A CA 1
ATOM 892 C C . LYS A 1 111 ? -6.863 12.340 -3.364 1.00 91.00 111 LYS A C 1
ATOM 894 O O . LYS A 1 111 ? -6.726 13.410 -3.967 1.00 91.00 111 LYS A O 1
ATOM 899 N N . LEU A 1 112 ? -6.044 11.313 -3.579 1.00 88.75 112 LEU A N 1
ATOM 900 C CA . LEU A 1 112 ? -4.982 11.363 -4.580 1.00 88.75 112 LEU A CA 1
ATOM 901 C C . LEU A 1 112 ? -5.553 11.260 -6.001 1.00 88.75 112 LEU A C 1
ATOM 903 O O . LEU A 1 112 ? -6.553 10.598 -6.253 1.00 88.75 112 LEU A O 1
ATOM 907 N N . ASP A 1 113 ? -4.885 11.915 -6.950 1.00 84.56 113 ASP A N 1
ATOM 908 C CA . ASP A 1 113 ? -5.216 11.820 -8.373 1.00 84.56 113 ASP A CA 1
ATOM 909 C C . ASP A 1 113 ? -4.559 10.567 -8.973 1.00 84.56 113 ASP A C 1
ATOM 911 O O . ASP A 1 113 ? -3.375 10.575 -9.315 1.00 84.56 113 ASP A O 1
ATOM 915 N N . TRP A 1 114 ? -5.337 9.488 -9.083 1.00 84.81 114 TRP A N 1
ATOM 916 C CA . TRP A 1 114 ? -4.897 8.194 -9.619 1.00 84.81 114 TRP A CA 1
ATOM 917 C C . TRP A 1 114 ? -4.901 8.123 -11.151 1.00 84.81 114 TRP A C 1
ATOM 919 O O . TRP A 1 114 ? -4.555 7.085 -11.715 1.00 84.81 114 TRP A O 1
ATOM 929 N N . TYR A 1 115 ? -5.284 9.191 -11.858 1.00 78.62 115 TYR A N 1
ATOM 930 C CA . TYR A 1 115 ? -5.425 9.151 -13.314 1.00 78.62 115 TYR A CA 1
ATOM 931 C C . TYR A 1 115 ? -4.113 8.791 -14.030 1.00 78.62 115 TYR A C 1
ATOM 933 O O . TYR A 1 115 ? -4.123 7.968 -14.945 1.00 78.62 115 TYR A O 1
ATOM 941 N N . SER A 1 116 ? -2.977 9.348 -13.593 1.00 70.69 116 SER A N 1
ATOM 942 C CA . SER A 1 116 ? -1.660 9.020 -14.163 1.00 70.69 116 SER A CA 1
ATOM 943 C C . SER A 1 116 ? -1.238 7.583 -13.849 1.00 70.69 116 SER A C 1
ATOM 945 O O . SER A 1 116 ? -0.781 6.866 -14.735 1.00 70.69 116 SER A O 1
ATOM 947 N N . ALA A 1 117 ? -1.501 7.114 -12.627 1.00 69.94 117 ALA A N 1
ATOM 948 C CA . ALA A 1 117 ? -1.233 5.737 -12.216 1.00 69.94 117 ALA A CA 1
ATOM 949 C C . ALA A 1 117 ? -2.017 4.692 -13.024 1.00 69.94 117 ALA A C 1
ATOM 951 O O . ALA A 1 117 ? -1.519 3.589 -13.246 1.00 69.94 117 ALA A O 1
ATOM 952 N N . LYS A 1 118 ? -3.230 5.021 -13.490 1.00 70.56 118 LYS A N 1
ATOM 953 C CA . LYS A 1 118 ? -4.011 4.141 -14.378 1.00 70.56 118 LYS A CA 1
ATOM 954 C C . LYS A 1 118 ? -3.341 3.932 -15.737 1.00 70.56 118 LYS A C 1
ATOM 956 O O . LYS A 1 118 ? -3.522 2.872 -16.327 1.00 70.56 118 LYS A O 1
ATOM 961 N N . GLN A 1 119 ? -2.622 4.939 -16.235 1.00 70.19 119 GLN A N 1
ATOM 962 C CA . GLN A 1 119 ? -1.980 4.922 -17.554 1.00 70.19 119 GLN A CA 1
ATOM 963 C C . GLN A 1 119 ? -0.576 4.310 -17.502 1.00 70.19 119 GLN A C 1
ATOM 965 O O . GLN A 1 119 ? -0.229 3.505 -18.361 1.00 70.19 119 GLN A O 1
ATOM 970 N N . GLU A 1 120 ? 0.215 4.681 -16.493 1.00 68.38 120 GLU A N 1
ATOM 971 C CA . GLU A 1 120 ? 1.621 4.268 -16.350 1.00 68.38 120 GLU A CA 1
ATOM 972 C C . GLU A 1 120 ? 1.764 2.944 -15.576 1.00 68.38 120 GLU A C 1
ATOM 974 O O . GLU A 1 120 ? 2.687 2.170 -15.802 1.00 68.38 120 GLU A O 1
ATOM 979 N N . GLY A 1 121 ? 0.777 2.600 -14.747 1.00 69.19 121 GLY A N 1
ATOM 980 C CA . GLY A 1 121 ? 0.699 1.320 -14.052 1.00 69.19 121 GLY A CA 1
ATOM 981 C C . GLY A 1 121 ? 1.260 1.347 -12.628 1.00 69.19 121 GLY A C 1
ATOM 982 O O . GLY A 1 121 ? 2.133 2.126 -12.256 1.00 69.19 121 GLY A O 1
ATOM 983 N N . LEU A 1 122 ? 0.739 0.439 -11.797 1.00 69.12 122 LEU A N 1
ATOM 984 C CA . LEU A 1 122 ? 1.108 0.284 -10.384 1.00 69.12 122 LEU A CA 1
ATOM 985 C C . LEU A 1 122 ? 2.597 -0.050 -10.181 1.00 69.12 122 LEU A C 1
ATOM 987 O O . LEU A 1 122 ? 3.172 0.309 -9.155 1.00 69.12 122 LEU A O 1
ATOM 991 N N . GLY A 1 123 ? 3.200 -0.750 -11.148 1.00 74.06 123 GLY A N 1
ATOM 992 C CA . GLY A 1 123 ? 4.594 -1.183 -11.090 1.00 74.06 123 GLY A CA 1
ATOM 993 C C . GLY A 1 123 ? 5.560 -0.009 -10.988 1.00 74.06 123 GLY A C 1
ATOM 994 O O . GLY A 1 123 ? 6.399 -0.010 -10.095 1.00 74.06 123 GLY A O 1
ATOM 995 N N . ASP A 1 124 ? 5.370 1.014 -11.819 1.00 77.62 124 ASP A N 1
ATOM 996 C CA . ASP A 1 124 ? 6.260 2.177 -11.888 1.00 77.62 124 ASP A CA 1
ATOM 997 C C . ASP A 1 124 ? 6.146 3.046 -10.627 1.00 77.62 124 ASP A C 1
ATOM 999 O O . ASP A 1 124 ? 7.148 3.502 -10.077 1.00 77.62 124 ASP A O 1
ATOM 1003 N N . MET A 1 125 ? 4.931 3.196 -10.086 1.00 78.25 125 MET A N 1
ATOM 1004 C CA . MET A 1 125 ? 4.730 3.825 -8.774 1.00 78.25 125 MET A CA 1
ATOM 1005 C C . MET A 1 125 ? 5.447 3.082 -7.652 1.00 78.25 125 MET A C 1
ATOM 1007 O O . MET A 1 125 ? 6.128 3.692 -6.827 1.00 78.25 125 MET A O 1
ATOM 1011 N N . TYR A 1 126 ? 5.243 1.766 -7.584 1.00 74.06 126 TYR A N 1
ATOM 1012 C CA . TYR A 1 126 ? 5.806 0.946 -6.520 1.00 74.06 126 TYR A CA 1
ATOM 1013 C C . TYR A 1 126 ? 7.329 0.914 -6.603 1.00 74.06 126 TYR A C 1
ATOM 1015 O O . TYR A 1 126 ? 8.024 1.019 -5.595 1.00 74.06 126 TY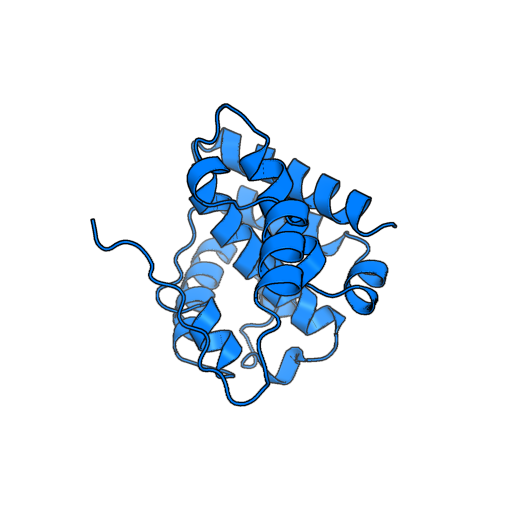R A O 1
ATOM 1023 N N . GLU A 1 127 ? 7.853 0.836 -7.818 1.00 79.44 127 GLU A N 1
ATOM 1024 C CA . GLU A 1 127 ? 9.272 0.941 -8.080 1.00 79.44 127 GLU A CA 1
ATOM 1025 C C . GLU A 1 127 ? 9.850 2.289 -7.659 1.00 79.44 127 GLU A C 1
ATOM 1027 O O . GLU A 1 127 ? 10.867 2.310 -6.970 1.00 79.44 127 GLU A O 1
ATOM 1032 N N . GLY A 1 128 ? 9.197 3.401 -7.991 1.00 81.44 128 GLY A N 1
ATOM 1033 C CA . GLY A 1 128 ? 9.670 4.710 -7.551 1.00 81.44 128 GLY A CA 1
ATOM 1034 C C . GLY A 1 128 ? 9.672 4.852 -6.023 1.00 81.44 128 GLY A C 1
ATOM 1035 O O . GLY A 1 128 ? 10.594 5.441 -5.459 1.00 81.44 128 GLY A O 1
ATOM 1036 N N . LEU A 1 129 ? 8.709 4.242 -5.318 1.00 78.62 129 LEU A N 1
ATOM 1037 C CA . LEU A 1 129 ? 8.739 4.161 -3.850 1.00 78.62 129 LEU A CA 1
ATOM 1038 C C . LEU A 1 129 ? 9.952 3.361 -3.341 1.00 78.62 129 LEU A C 1
ATOM 1040 O O . LEU A 1 129 ? 10.606 3.780 -2.380 1.00 78.62 129 LEU A O 1
ATOM 1044 N N . LEU A 1 130 ? 10.281 2.239 -3.992 1.00 79.19 130 LEU A N 1
ATOM 1045 C CA . LEU A 1 130 ? 11.469 1.438 -3.676 1.00 79.19 130 LEU A CA 1
ATOM 1046 C C . LEU A 1 130 ? 12.776 2.181 -3.982 1.00 79.19 130 LEU A C 1
ATOM 1048 O O . LEU A 1 130 ? 13.738 2.058 -3.226 1.00 79.19 130 LEU A O 1
ATOM 1052 N N . GLU A 1 131 ? 12.824 2.966 -5.054 1.00 81.69 131 GLU A N 1
ATOM 1053 C CA . GLU A 1 131 ? 13.996 3.760 -5.419 1.00 81.69 131 GLU A CA 1
ATOM 1054 C C . GLU A 1 131 ? 14.262 4.872 -4.394 1.00 81.69 131 GLU A C 1
ATOM 1056 O O . GLU A 1 131 ? 15.384 5.000 -3.893 1.00 81.69 131 GLU A O 1
ATOM 1061 N N . ILE A 1 132 ? 13.222 5.621 -4.002 1.00 78.88 132 ILE A N 1
ATOM 1062 C CA . ILE A 1 132 ? 13.325 6.647 -2.951 1.00 78.88 132 ILE A CA 1
ATOM 1063 C C . ILE A 1 132 ? 13.857 6.016 -1.661 1.00 78.88 132 ILE A C 1
ATOM 1065 O O . ILE A 1 132 ? 14.794 6.544 -1.059 1.00 78.88 132 ILE A O 1
ATOM 1069 N N . ASN A 1 133 ? 13.341 4.844 -1.283 1.00 72.94 133 ASN A N 1
ATOM 1070 C CA . ASN A 1 133 ? 13.829 4.097 -0.126 1.00 72.94 133 ASN A CA 1
ATOM 1071 C C . ASN A 1 133 ? 15.317 3.766 -0.195 1.00 72.94 133 ASN A C 1
ATOM 1073 O O . ASN A 1 133 ? 16.067 3.975 0.759 1.00 72.94 133 ASN A O 1
ATOM 1077 N N . ALA A 1 134 ? 15.727 3.190 -1.324 1.00 73.62 134 ALA A N 1
ATOM 1078 C CA . ALA A 1 134 ? 17.076 2.707 -1.535 1.00 73.62 134 ALA A CA 1
ATOM 1079 C C . ALA A 1 134 ? 18.089 3.854 -1.497 1.00 73.62 134 ALA A C 1
ATOM 1081 O O . ALA A 1 134 ? 19.215 3.673 -1.031 1.00 73.62 134 ALA A O 1
ATOM 1082 N N . SER A 1 135 ? 17.670 5.040 -1.945 1.00 72.69 135 SER A N 1
ATOM 1083 C CA . SER A 1 135 ? 18.473 6.260 -1.902 1.00 72.69 135 SER A CA 1
ATOM 1084 C C . SER A 1 135 ? 18.608 6.863 -0.492 1.00 72.69 135 SER A C 1
ATOM 1086 O O . SER A 1 135 ? 19.560 7.604 -0.219 1.00 72.69 135 SER A O 1
ATOM 1088 N N . GLU A 1 136 ? 17.708 6.530 0.443 1.00 70.62 136 GLU A N 1
ATOM 1089 C CA . GLU A 1 136 ? 17.722 7.072 1.801 1.00 70.62 136 GLU A CA 1
ATOM 1090 C C . GLU A 1 136 ? 18.758 6.338 2.677 1.00 70.62 136 GLU A C 1
ATOM 1092 O O . GLU A 1 136 ? 18.512 5.270 3.228 1.00 70.62 136 GLU A O 1
ATOM 1097 N N . LYS A 1 137 ? 19.940 6.939 2.881 1.00 59.34 137 LYS A N 1
ATOM 1098 C CA . LYS A 1 137 ? 21.081 6.337 3.620 1.00 59.34 137 LYS A CA 1
ATOM 1099 C C . LYS A 1 137 ? 20.763 5.758 5.010 1.00 59.34 137 LYS A C 1
ATOM 1101 O O . LYS A 1 137 ? 21.545 4.961 5.520 1.00 59.34 137 LYS A O 1
ATOM 1106 N N . LYS A 1 138 ? 19.671 6.184 5.653 1.00 61.84 138 LYS A N 1
ATOM 1107 C CA . LYS A 1 138 ? 19.263 5.737 6.997 1.00 61.84 138 LYS A CA 1
ATOM 1108 C C . LYS A 1 138 ? 18.308 4.539 6.989 1.00 61.84 138 LYS A C 1
ATOM 1110 O O . LYS A 1 138 ? 18.083 3.975 8.054 1.00 61.84 138 LYS A O 1
ATOM 1115 N N . SER A 1 139 ? 17.747 4.159 5.839 1.00 61.47 139 SER A N 1
ATOM 1116 C CA . SER A 1 139 ? 16.773 3.064 5.748 1.00 61.47 139 SER A CA 1
ATOM 1117 C C . SER A 1 139 ? 17.432 1.681 5.778 1.00 61.47 139 SER A C 1
ATOM 1119 O O . SER A 1 139 ? 16.789 0.702 6.146 1.00 61.47 139 SER A O 1
ATOM 1121 N N . GLY A 1 140 ? 18.706 1.583 5.372 1.00 63.06 140 GLY A N 1
ATOM 1122 C CA . GLY A 1 140 ? 19.401 0.305 5.177 1.00 63.06 140 GLY A CA 1
ATOM 1123 C C . GLY A 1 140 ? 18.842 -0.530 4.016 1.00 63.06 140 GLY A C 1
ATOM 1124 O O . GLY A 1 140 ? 19.320 -1.632 3.767 1.00 63.06 140 GLY A O 1
ATOM 1125 N N . ALA A 1 141 ? 17.852 -0.018 3.280 1.00 65.69 141 ALA A N 1
ATOM 1126 C CA . ALA A 1 141 ? 17.129 -0.774 2.266 1.00 65.69 141 ALA A CA 1
ATOM 1127 C C . ALA A 1 141 ? 17.827 -0.817 0.901 1.00 65.69 141 ALA A C 1
ATOM 1129 O O . ALA A 1 141 ? 17.473 -1.647 0.065 1.00 65.69 141 ALA A O 1
ATOM 1130 N N . GLY A 1 142 ? 18.855 0.014 0.689 1.00 63.44 142 GLY A N 1
ATOM 1131 C CA . GLY A 1 142 ? 19.661 0.002 -0.536 1.00 63.44 142 GLY A CA 1
ATOM 1132 C C . GLY A 1 142 ? 20.295 -1.360 -0.845 1.00 63.44 142 GLY A C 1
ATOM 1133 O O . GLY A 1 142 ? 20.571 -1.650 -2.001 1.00 63.44 142 GLY A O 1
ATOM 1134 N N . GLN A 1 143 ? 20.449 -2.234 0.157 1.00 70.12 143 GLN A N 1
ATOM 1135 C CA . GLN A 1 143 ? 20.936 -3.607 -0.028 1.00 70.12 143 GLN A CA 1
ATOM 1136 C C . GLN A 1 143 ? 19.971 -4.519 -0.807 1.00 70.12 143 GLN A C 1
ATOM 1138 O O . GLN A 1 143 ? 20.395 -5.535 -1.348 1.00 70.12 143 GLN A O 1
ATOM 1143 N N . TYR A 1 144 ? 18.682 -4.173 -0.858 1.00 69.62 144 TYR A N 1
ATOM 1144 C CA . TYR A 1 144 ? 17.653 -4.928 -1.580 1.00 69.62 144 TYR A CA 1
ATOM 1145 C C . TYR A 1 144 ? 17.336 -4.334 -2.956 1.00 69.62 144 TYR A C 1
ATOM 1147 O O . TYR A 1 144 ? 16.489 -4.865 -3.673 1.00 69.62 144 TYR A O 1
ATOM 1155 N N . PHE A 1 145 ? 17.989 -3.230 -3.319 1.00 73.69 145 PHE A N 1
ATOM 1156 C CA . PHE A 1 145 ? 17.725 -2.498 -4.546 1.00 73.69 145 PHE A CA 1
ATOM 1157 C C . PHE A 1 145 ? 18.879 -2.651 -5.530 1.00 73.69 145 PHE A C 1
ATOM 1159 O O . PHE A 1 145 ? 20.051 -2.608 -5.163 1.00 73.69 145 PHE A O 1
ATOM 1166 N N . THR A 1 146 ? 18.549 -2.814 -6.808 1.00 78.38 146 THR A N 1
ATOM 1167 C CA . THR A 1 146 ? 19.521 -2.805 -7.904 1.00 78.38 146 THR A CA 1
ATOM 1168 C C . THR A 1 146 ? 19.128 -1.691 -8.873 1.00 78.38 146 THR A C 1
ATOM 1170 O O . THR A 1 146 ? 18.002 -1.721 -9.367 1.00 78.38 146 THR A O 1
ATOM 1173 N N . PRO A 1 147 ? 20.007 -0.709 -9.156 1.00 81.38 147 PRO A N 1
ATOM 1174 C CA . PRO A 1 147 ? 19.687 0.390 -10.066 1.00 81.38 147 PRO A CA 1
ATOM 1175 C C . PRO A 1 147 ? 19.249 -0.095 -11.451 1.00 81.38 147 PRO A C 1
ATOM 1177 O O . PRO A 1 147 ? 19.871 -0.997 -12.016 1.00 81.38 147 PRO A O 1
ATOM 1180 N N . ARG A 1 148 ? 18.233 0.555 -12.033 1.00 82.75 148 ARG A N 1
ATOM 1181 C CA . ARG A 1 148 ? 17.665 0.183 -13.340 1.00 82.75 148 ARG A CA 1
ATOM 1182 C C . ARG A 1 148 ? 18.694 0.135 -14.457 1.00 82.75 148 ARG A C 1
ATOM 1184 O O . ARG A 1 148 ? 18.765 -0.865 -15.158 1.00 82.75 148 ARG A O 1
ATOM 1191 N N . VAL A 1 149 ? 19.573 1.132 -14.519 1.00 86.75 149 VAL A N 1
ATOM 1192 C CA . VAL A 1 149 ? 20.670 1.191 -15.498 1.00 86.75 149 VAL A CA 1
ATOM 1193 C C . VAL A 1 149 ? 21.560 -0.056 -15.430 1.00 86.75 149 VAL A C 1
ATOM 1195 O O . VAL A 1 149 ? 22.000 -0.565 -16.456 1.00 86.75 149 VAL A O 1
ATOM 1198 N N . LEU A 1 150 ? 21.804 -0.593 -14.229 1.00 86.88 150 LEU A N 1
ATOM 1199 C CA . LEU A 1 150 ? 22.597 -1.811 -14.075 1.00 86.88 150 LEU A CA 1
ATOM 1200 C C . LEU A 1 150 ? 21.821 -3.047 -14.551 1.00 86.88 150 LEU A C 1
ATOM 1202 O O . LEU A 1 150 ? 22.383 -3.870 -15.270 1.00 86.88 150 LEU A O 1
ATOM 1206 N N . ILE A 1 151 ? 20.536 -3.158 -14.194 1.00 85.75 151 ILE A N 1
ATOM 1207 C CA . ILE A 1 151 ? 19.658 -4.242 -14.665 1.00 85.75 151 ILE A CA 1
ATOM 1208 C C . ILE A 1 151 ? 19.580 -4.234 -16.197 1.00 85.75 151 ILE A C 1
ATOM 1210 O O . ILE A 1 151 ? 19.724 -5.280 -16.823 1.00 85.75 151 ILE A O 1
ATOM 1214 N N . GLU A 1 152 ? 19.388 -3.065 -16.803 1.00 87.19 152 GLU A N 1
ATOM 1215 C CA . GLU A 1 152 ? 19.262 -2.885 -18.250 1.00 87.19 152 GLU A CA 1
ATOM 1216 C C . GLU A 1 152 ? 20.529 -3.309 -18.986 1.00 87.19 152 GLU A C 1
ATOM 1218 O O . GLU A 1 152 ? 20.444 -4.129 -19.897 1.00 87.19 152 GLU A O 1
ATOM 1223 N N . VAL A 1 153 ? 21.705 -2.857 -18.535 1.00 91.81 153 VAL A N 1
ATOM 1224 C CA . VAL A 1 153 ? 22.992 -3.279 -19.112 1.00 91.81 153 VAL A CA 1
ATOM 1225 C C . VAL A 1 153 ? 23.183 -4.790 -18.978 1.00 91.81 153 VAL A C 1
ATOM 1227 O O . VAL A 1 153 ? 23.605 -5.447 -19.929 1.00 91.81 153 VAL A O 1
ATOM 1230 N N . MET A 1 154 ? 22.848 -5.378 -17.825 1.00 90.00 154 MET A N 1
ATOM 1231 C CA . MET A 1 154 ? 22.938 -6.830 -17.643 1.00 90.00 154 MET A CA 1
ATOM 1232 C C . MET A 1 154 ? 22.008 -7.578 -18.605 1.00 90.00 154 MET A C 1
ATOM 1234 O O . MET A 1 154 ? 22.439 -8.537 -19.241 1.00 90.00 154 MET A O 1
ATOM 1238 N N . VAL A 1 155 ? 20.758 -7.135 -18.760 1.00 89.62 155 VAL A N 1
ATOM 1239 C CA . VAL A 1 155 ? 19.789 -7.742 -19.686 1.00 89.62 155 VAL A CA 1
ATOM 1240 C C . VAL A 1 155 ? 20.233 -7.575 -21.143 1.00 89.62 155 VAL A C 1
ATOM 1242 O O . VAL A 1 155 ? 20.154 -8.534 -21.912 1.00 89.62 155 VAL A O 1
ATOM 1245 N N . GLU A 1 156 ? 20.744 -6.402 -21.518 1.00 90.50 156 GLU A N 1
ATOM 1246 C CA . GLU A 1 156 ? 21.229 -6.105 -22.869 1.00 90.50 156 GLU A CA 1
ATOM 1247 C C . GLU A 1 156 ? 22.454 -6.950 -23.242 1.00 90.50 156 GLU A C 1
ATOM 1249 O O . GLU A 1 156 ? 22.555 -7.439 -24.370 1.00 90.50 156 GLU A O 1
ATOM 1254 N N . LEU A 1 157 ? 23.366 -7.177 -22.292 1.00 91.25 157 LEU A N 1
ATOM 1255 C CA . LEU A 1 157 ? 24.537 -8.029 -22.491 1.00 91.25 157 LEU A CA 1
ATOM 1256 C C . LEU A 1 157 ? 24.175 -9.519 -22.495 1.00 91.25 157 LEU A C 1
ATOM 1258 O O . LEU A 1 157 ? 24.699 -10.268 -23.319 1.00 91.25 157 LEU A O 1
ATOM 1262 N N . MET A 1 158 ? 23.279 -9.954 -21.603 1.00 89.62 158 MET A N 1
ATOM 1263 C CA . MET A 1 158 ? 22.870 -11.359 -21.495 1.00 89.62 158 MET A CA 1
ATOM 1264 C C . MET A 1 158 ? 21.959 -11.814 -22.641 1.00 89.62 158 MET A C 1
ATOM 1266 O O . MET A 1 158 ? 21.934 -13.006 -22.937 1.00 89.62 158 MET A O 1
ATOM 1270 N N . LYS A 1 159 ? 21.219 -10.894 -23.279 1.00 88.44 159 LYS A N 1
ATOM 1271 C CA . LYS A 1 159 ? 20.300 -11.156 -24.406 1.00 88.44 159 LYS A CA 1
ATOM 1272 C C . LYS A 1 159 ? 19.407 -12.392 -24.190 1.00 88.44 159 LYS A C 1
ATOM 1274 O O . LYS A 1 159 ? 19.403 -13.293 -25.034 1.00 88.44 159 LYS A O 1
ATOM 1279 N N . PRO A 1 160 ? 18.657 -12.462 -23.073 1.00 87.38 160 PRO A N 1
ATOM 1280 C CA . PRO A 1 160 ? 17.841 -13.628 -22.765 1.00 87.38 160 PRO A CA 1
ATOM 1281 C C . PRO A 1 160 ? 16.762 -13.843 -23.831 1.00 87.38 160 PRO A C 1
ATOM 1283 O O . PRO A 1 160 ? 16.112 -12.903 -24.291 1.00 87.38 160 PRO A O 1
ATOM 1286 N N . THR A 1 161 ? 16.539 -15.098 -24.201 1.00 86.31 161 THR A N 1
ATOM 1287 C CA . THR A 1 161 ? 15.492 -15.510 -25.137 1.00 86.31 161 THR A CA 1
ATOM 1288 C C . THR A 1 161 ? 14.248 -16.003 -24.386 1.00 86.31 161 THR A C 1
ATOM 1290 O O . THR A 1 161 ? 14.343 -16.423 -23.232 1.00 86.31 161 THR A O 1
ATOM 1293 N N . PRO A 1 162 ? 13.060 -16.051 -25.022 1.00 81.31 162 PRO A N 1
ATOM 1294 C CA . PRO A 1 162 ? 11.843 -16.565 -24.380 1.00 81.31 162 PRO A CA 1
ATOM 1295 C C . PRO A 1 162 ? 11.917 -18.035 -23.933 1.00 81.31 162 PRO A C 1
ATOM 1297 O O . PRO A 1 162 ? 11.050 -18.490 -23.191 1.00 81.31 162 PRO A O 1
ATOM 1300 N N . ARG A 1 163 ? 12.915 -18.795 -24.411 1.00 81.19 163 ARG A N 1
ATOM 1301 C CA . ARG A 1 163 ? 13.151 -20.193 -24.017 1.00 81.19 163 ARG A CA 1
ATOM 1302 C C . ARG A 1 163 ? 13.993 -20.315 -22.747 1.00 81.19 163 ARG A C 1
ATOM 1304 O O . ARG A 1 163 ? 14.004 -21.386 -22.141 1.00 81.19 163 ARG A O 1
ATOM 1311 N N . ASP A 1 164 ? 14.670 -19.244 -22.346 1.00 81.50 164 ASP A N 1
ATOM 1312 C CA . ASP A 1 164 ? 15.554 -19.253 -21.191 1.00 81.50 164 ASP A CA 1
ATOM 1313 C C . ASP A 1 164 ? 14.749 -19.159 -19.894 1.00 81.50 164 ASP A C 1
ATOM 1315 O O . ASP A 1 164 ? 13.837 -18.341 -19.735 1.00 81.50 164 ASP A O 1
ATOM 1319 N N . LYS A 1 165 ? 15.093 -20.013 -18.927 1.00 74.50 165 LYS A N 1
ATOM 1320 C CA . LYS A 1 165 ? 14.495 -19.961 -17.593 1.00 74.50 165 LYS A CA 1
ATOM 1321 C C . LYS A 1 165 ? 15.165 -18.851 -16.795 1.00 74.50 165 LYS A C 1
ATOM 1323 O O . LYS A 1 165 ? 16.355 -18.921 -16.503 1.00 74.50 165 LYS A O 1
ATOM 1328 N N . ARG A 1 166 ? 14.387 -17.845 -16.399 1.00 69.50 166 ARG A N 1
ATOM 1329 C CA . ARG A 1 166 ? 14.838 -16.820 -15.454 1.00 69.50 166 ARG A CA 1
ATOM 1330 C C . ARG A 1 166 ? 14.819 -17.404 -14.045 1.00 69.50 166 ARG A C 1
ATOM 1332 O O . ARG A 1 166 ? 13.766 -17.822 -13.571 1.00 69.50 166 ARG A O 1
ATOM 1339 N N . GLN A 1 167 ? 15.970 -17.422 -13.384 1.00 67.75 167 GLN A N 1
ATOM 1340 C CA . GLN A 1 167 ? 16.092 -17.793 -11.979 1.00 67.75 167 GLN A CA 1
ATOM 1341 C C . GLN A 1 167 ? 16.780 -16.650 -11.246 1.00 67.75 167 GLN A C 1
ATOM 1343 O O . GLN A 1 167 ? 17.881 -16.254 -11.614 1.00 67.75 167 GLN A O 1
ATOM 1348 N N . ASN A 1 168 ? 16.121 -16.121 -10.219 1.00 59.94 168 ASN A N 1
ATOM 1349 C CA . ASN A 1 168 ? 16.733 -15.169 -9.307 1.00 59.94 168 ASN A CA 1
ATOM 1350 C C . ASN A 1 168 ? 17.039 -15.938 -8.020 1.00 59.94 168 ASN A C 1
ATOM 1352 O O . ASN A 1 168 ? 16.113 -16.362 -7.327 1.00 59.94 168 ASN A O 1
ATOM 1356 N N . GLN A 1 169 ? 18.316 -16.204 -7.742 1.00 48.94 169 GLN A N 1
ATOM 1357 C CA . GLN A 1 169 ? 18.713 -16.793 -6.466 1.00 48.94 169 GLN A CA 1
ATOM 1358 C C . GLN A 1 169 ? 18.636 -15.685 -5.414 1.00 48.94 169 GLN A C 1
ATOM 1360 O O . GLN A 1 169 ? 19.517 -14.832 -5.342 1.00 48.94 169 GLN A O 1
ATOM 1365 N N . LYS A 1 170 ? 17.571 -15.667 -4.604 1.00 42.91 170 LYS A N 1
ATOM 1366 C CA . LYS A 1 170 ? 17.683 -15.030 -3.289 1.00 42.91 170 LYS A CA 1
ATOM 1367 C C . LYS A 1 170 ? 18.751 -15.818 -2.535 1.00 42.91 170 LYS A C 1
ATOM 1369 O O . LYS A 1 170 ? 18.647 -17.037 -2.462 1.00 42.91 170 LYS A O 1
ATOM 1374 N N . GLY A 1 171 ? 19.789 -15.132 -2.063 1.00 39.38 171 GLY A N 1
ATOM 1375 C CA . GLY A 1 171 ? 20.787 -15.744 -1.199 1.00 39.38 171 GLY A CA 1
ATOM 1376 C C . GLY A 1 171 ? 20.096 -16.277 0.048 1.00 39.38 171 GLY A C 1
ATOM 1377 O O . GLY A 1 171 ? 19.559 -15.493 0.827 1.00 39.38 171 GLY A O 1
ATOM 1378 N N . ASP A 1 172 ? 20.084 -17.597 0.194 1.00 34.06 172 ASP A N 1
ATOM 1379 C CA . ASP A 1 172 ? 19.898 -18.242 1.484 1.00 34.06 172 ASP A CA 1
ATOM 1380 C C . ASP A 1 172 ? 21.153 -17.932 2.314 1.00 34.06 172 ASP A C 1
ATOM 1382 O O . ASP A 1 172 ? 22.218 -18.513 2.089 1.00 34.06 172 ASP A O 1
ATOM 1386 N N . VAL A 1 173 ? 21.033 -16.965 3.225 1.00 34.88 173 VAL A N 1
ATOM 1387 C CA . VAL A 1 173 ? 21.921 -16.786 4.383 1.00 34.88 173 VAL A CA 1
ATOM 1388 C C . VAL A 1 173 ? 21.048 -16.648 5.615 1.00 34.88 173 VAL A C 1
ATOM 1390 O O . VAL A 1 173 ? 20.118 -15.810 5.573 1.00 34.88 173 VAL A O 1
#

InterPro domains:
  IPR003356 DNA methylase, adenine-specific [PF02384] (119-163)
  IPR022749 N6 adenine-specific DNA methyltransferase, N-terminal domain [PF12161] (8-107)
  IPR029063 S-adenosyl-L-methionine-dependent methyltransferase superfamily [G3DSA:3.40.50.150] (121-169)
  IPR029063 S-adenosyl-L-methionine-dependent methyltransferase superfamily [SSF53335] (4-164)
  IPR038333 Type I restriction enzyme EcoKI-like, methylase subunit, N-terminal domain superfamily [G3DSA:1.20.1260.30] (1-118)
  IPR051537 DNA Adenine N(4)/N(6)-Methyltransferase [PTHR42933] (2-163)

Secondary structure (DSSP, 8-state):
--HHHHHHHHHHHHHHHHTTT--HHHHHHHHHHHHHHHHHHHTT-GGGS-TTSSHHHHHHS-TTTHHHHHHHHHHHHHHSS-HHHHHHSTT-------HHHHHHHHHHHHTS--HHHHHH-HHHHHHHHHHHHHH-TTT-GGGG---HHHHHHHHHHH---TTSPP-------

Sequence (173 aa):
MSTQDLINKLWSLCHLLRDDGVTYNEYLNELTFLVFLKMVEETGQEKLIPEGYRWADIENFNAATRLEEYKKLLVHLGSHGSLITKAIFNNASTCIRKPATLTKLVTEIDKLDWYSAKQEGLGDMYEGLLEINASEKKSGAGQYFTPRVLIEVMVELMKPTPRDKRQNQKGDV

pLDDT: mean 83.79, std 12.05, range [34.06, 96.81]